Protein AF-A0A2M4AF44-F1 (afdb_monomer_lite)

Sequence (181 aa):
KIGLKGHKRYCKYRHCNCEKCCLTAERQRVMALQTALRRAQTQDEQRALNEGEVPPEPPRSFDCDSSTGSMASTPGTSSMALPVHRRSPGLPHHPTEPQHLGATHSCLSPEPVNLLPDDELVKRAQWLLEKLSYPWEMMPLMYVILKSADGDVQKAHQRIDEGQAVVNEYSRLHNLNVFRV

Radius of gyration: 35.28 Å; chains: 1; bounding box: 70×81×63 Å

InterPro domains:
  IPR001275 DM DNA-binding domain [PF00751] (3-34)
  IPR001275 DM DNA-binding domain [PS50809] (1-39)
  IPR001275 DM DNA-binding domain [SM00301] (1-41)
  IPR014932 Doublesex dimerisation [PF08828] (118-164)
  IPR014932 Doublesex dimerisation [SM01143] (116-177)
  IPR026607 DMRT family [PTHR12322] (4-108)
  IPR036407 DM DNA-binding domain superfamily [G3DSA:4.10.1040.10] (1-34)
  IPR036407 DM DNA-binding domain superfamily [SSF82927] (4-34)

Structure (mmCIF, N/CA/C/O backbone):
data_AF-A0A2M4AF44-F1
#
_entry.id   AF-A0A2M4AF44-F1
#
loop_
_atom_site.group_PDB
_atom_site.id
_atom_site.type_symbol
_atom_site.label_atom_id
_atom_site.label_alt_id
_atom_site.label_comp_id
_atom_site.label_asym_id
_atom_site.label_entity_id
_atom_site.label_seq_id
_atom_site.pdbx_PDB_ins_code
_atom_site.Cartn_x
_atom_site.Cartn_y
_atom_site.Cartn_z
_atom_site.occupancy
_atom_site.B_iso_or_equiv
_atom_site.auth_seq_id
_atom_site.auth_comp_id
_atom_site.auth_asym_id
_atom_site.auth_atom_id
_atom_site.pdbx_PDB_model_num
ATOM 1 N N . LYS A 1 1 ? -10.948 -22.746 32.729 1.00 64.00 1 LYS A N 1
ATOM 2 C CA . LYS A 1 1 ? -10.071 -23.198 31.615 1.00 64.00 1 LYS A CA 1
ATOM 3 C C . LYS A 1 1 ? -10.903 -24.137 30.741 1.00 64.00 1 LYS A C 1
ATOM 5 O O . LYS A 1 1 ? -11.349 -25.148 31.259 1.00 64.00 1 LYS A O 1
ATOM 10 N N . ILE A 1 2 ? -11.229 -23.769 29.499 1.00 71.12 2 ILE A N 1
ATOM 11 C CA . ILE A 1 2 ? -12.092 -24.592 28.628 1.00 71.12 2 ILE A CA 1
ATOM 12 C C . ILE A 1 2 ? -11.221 -25.665 27.961 1.00 71.12 2 ILE A C 1
ATOM 14 O O . ILE A 1 2 ? -10.168 -25.340 27.414 1.00 71.12 2 ILE A O 1
ATOM 18 N N . GLY A 1 3 ? -11.626 -26.935 28.028 1.00 76.81 3 GLY A N 1
ATOM 19 C CA . GLY A 1 3 ? -10.938 -28.022 27.328 1.00 76.81 3 GLY A CA 1
ATOM 20 C C . GLY A 1 3 ? -11.087 -27.878 25.810 1.00 76.81 3 GLY A C 1
ATOM 21 O O . GLY A 1 3 ? -12.186 -27.655 25.317 1.00 76.81 3 GLY A O 1
ATOM 22 N N . LEU A 1 4 ? -9.988 -27.993 25.057 1.00 81.75 4 LEU A N 1
ATOM 23 C CA . LEU A 1 4 ? -9.978 -27.749 23.604 1.00 81.75 4 LEU A CA 1
ATOM 24 C C . LEU A 1 4 ? -10.565 -28.905 22.773 1.00 81.75 4 LEU A C 1
ATOM 26 O O . LEU A 1 4 ? -10.980 -28.698 21.629 1.00 81.75 4 LEU A O 1
ATOM 30 N N . LYS A 1 5 ? -10.635 -30.122 23.328 1.00 83.25 5 LYS A N 1
ATOM 31 C CA . LYS A 1 5 ? -11.170 -31.301 22.631 1.00 83.25 5 LYS A CA 1
ATOM 32 C C . LYS A 1 5 ? -12.674 -31.122 22.387 1.00 83.25 5 LYS A C 1
ATOM 34 O O . LYS A 1 5 ? -13.451 -31.040 23.328 1.00 83.25 5 LYS A O 1
ATOM 39 N N . GLY A 1 6 ? -13.082 -31.028 21.119 1.00 85.75 6 GLY A N 1
ATOM 40 C CA . GLY A 1 6 ? -14.487 -30.841 20.720 1.00 85.75 6 GLY A CA 1
ATOM 41 C C . GLY A 1 6 ? -15.020 -29.403 20.826 1.00 85.75 6 GLY A C 1
ATOM 42 O O . GLY A 1 6 ? -16.121 -29.129 20.350 1.00 85.75 6 GLY A O 1
ATOM 43 N N . HIS A 1 7 ? -14.231 -28.462 21.355 1.00 90.19 7 HIS A N 1
ATOM 44 C CA . HIS A 1 7 ? -14.661 -27.078 21.580 1.00 90.19 7 HIS A CA 1
ATOM 45 C C . HIS A 1 7 ? -15.008 -26.325 20.288 1.00 90.19 7 HIS A C 1
ATOM 47 O O . HIS A 1 7 ? -15.883 -25.466 20.296 1.00 90.19 7 HIS A O 1
ATOM 53 N N . LYS A 1 8 ? -14.383 -26.675 19.154 1.00 88.12 8 LYS A N 1
ATOM 54 C CA . LYS A 1 8 ? -14.569 -25.972 17.870 1.00 88.12 8 LYS A CA 1
ATOM 55 C C . LYS A 1 8 ? -16.040 -25.838 17.455 1.00 88.12 8 LYS A C 1
ATOM 57 O O . LYS A 1 8 ? -16.406 -24.812 16.893 1.00 88.12 8 LYS A O 1
ATOM 62 N N . ARG A 1 9 ? -16.876 -26.855 17.709 1.00 89.50 9 ARG A N 1
ATOM 63 C CA . ARG A 1 9 ? -18.298 -26.843 17.314 1.00 89.50 9 ARG A CA 1
ATOM 64 C C . ARG A 1 9 ? -19.177 -26.016 18.250 1.00 89.50 9 ARG A C 1
ATOM 66 O O . ARG A 1 9 ? -20.081 -25.355 17.763 1.00 89.50 9 ARG A O 1
ATOM 73 N N . TYR A 1 10 ? -18.872 -26.014 19.545 1.00 89.94 10 TYR A N 1
ATOM 74 C CA . TYR A 1 10 ? -19.664 -25.351 20.590 1.00 89.94 10 TYR A CA 1
ATOM 75 C C . TYR A 1 10 ? -19.053 -24.018 21.049 1.00 89.94 10 TYR A C 1
ATOM 77 O O . TYR A 1 10 ? -19.412 -23.476 22.092 1.00 89.94 10 TYR A O 1
ATOM 85 N N . CYS A 1 11 ? -18.080 -23.493 20.301 1.00 91.69 11 CYS A N 1
ATOM 86 C CA . CYS A 1 11 ? -17.435 -22.231 20.621 1.00 91.69 11 CYS A CA 1
ATOM 87 C C . CYS A 1 11 ? -18.376 -21.065 20.303 1.00 91.69 11 CYS A C 1
ATOM 89 O O . CYS A 1 11 ? -18.671 -20.802 19.138 1.00 91.69 11 CYS A O 1
ATOM 91 N N . LYS A 1 12 ? -18.766 -20.314 21.341 1.00 93.06 12 LYS A N 1
ATOM 92 C CA . LYS A 1 12 ? -19.551 -19.072 21.227 1.00 93.06 12 LYS A CA 1
ATOM 93 C C . LYS A 1 12 ? -18.938 -18.062 20.244 1.00 93.06 12 LYS A C 1
ATOM 95 O O . LYS A 1 12 ? -19.661 -17.304 19.615 1.00 93.06 12 LYS A O 1
ATOM 100 N N . TYR A 1 13 ? -17.612 -18.067 20.101 1.00 93.31 13 TYR A N 1
ATOM 101 C CA . TYR A 1 13 ? -16.851 -17.114 19.288 1.00 93.31 13 TYR A CA 1
ATOM 102 C C . TYR A 1 13 ? -16.323 -17.715 17.978 1.00 93.31 13 TYR A C 1
ATOM 104 O O . TYR A 1 13 ? -15.406 -17.159 17.381 1.00 93.31 13 TYR A O 1
ATOM 112 N N . ARG A 1 14 ? -16.875 -18.847 17.512 1.00 92.62 14 ARG A N 1
ATOM 113 C CA . ARG A 1 14 ? -16.424 -19.532 16.284 1.00 92.62 14 ARG A CA 1
ATOM 114 C C . ARG A 1 14 ? -16.382 -18.615 15.053 1.00 92.62 14 ARG A C 1
ATOM 116 O O . ARG A 1 14 ? -15.541 -18.826 14.186 1.00 92.62 14 ARG A O 1
ATOM 123 N N . HIS A 1 15 ? -17.284 -17.637 14.999 1.00 94.25 15 HIS A N 1
ATOM 124 C CA . HIS A 1 15 ? -17.441 -16.676 13.904 1.00 94.25 15 HIS A CA 1
ATOM 125 C C . HIS A 1 15 ? -17.165 -15.227 14.354 1.00 94.25 15 HIS A C 1
ATOM 127 O O . HIS A 1 15 ? -17.736 -14.288 13.814 1.00 94.25 15 HIS A O 1
ATOM 1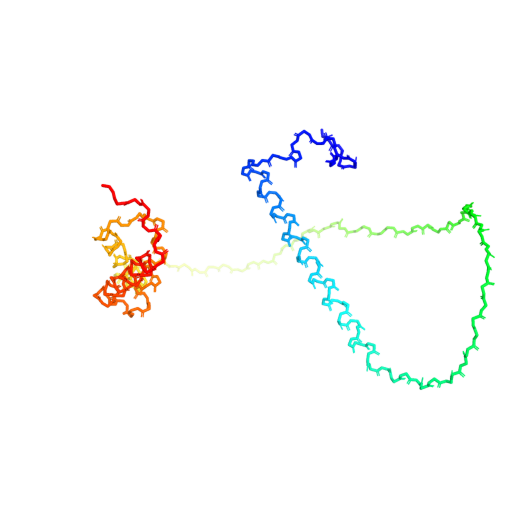33 N N . CYS A 1 16 ? -16.356 -15.037 15.400 1.00 96.31 16 CYS A N 1
ATOM 134 C CA . CYS A 1 16 ? -15.996 -13.707 15.886 1.00 96.31 16 CYS A CA 1
ATOM 135 C C . CYS A 1 16 ? -14.951 -13.052 14.970 1.00 96.31 16 CYS A C 1
ATOM 137 O O . CYS A 1 16 ? -13.917 -13.660 14.700 1.00 96.31 16 CYS A O 1
ATOM 139 N N . ASN A 1 17 ? -15.185 -11.794 14.589 1.00 96.69 17 ASN A N 1
ATOM 140 C CA . ASN A 1 17 ? -14.311 -11.016 13.701 1.00 96.69 17 ASN A CA 1
ATOM 141 C C . ASN A 1 17 ? -13.572 -9.878 14.430 1.00 96.69 17 ASN A C 1
ATOM 143 O O . ASN A 1 17 ? -13.138 -8.917 13.802 1.00 96.69 17 ASN A O 1
ATOM 147 N N . CYS A 1 18 ? -13.455 -9.935 15.761 1.00 97.62 18 CYS A N 1
ATOM 148 C CA . CYS A 1 18 ? -12.656 -8.947 16.485 1.00 97.62 18 CYS A CA 1
ATOM 149 C C . CYS A 1 18 ? -11.162 -9.124 16.183 1.00 97.62 18 CYS A C 1
ATOM 151 O O . CYS A 1 18 ? -10.708 -10.231 15.885 1.00 97.62 18 CYS A O 1
ATOM 153 N N . GLU A 1 19 ? -10.385 -8.054 16.340 1.00 97.31 19 GLU A N 1
ATOM 154 C CA . GLU A 1 19 ? -8.945 -8.027 16.056 1.00 97.31 19 GLU A CA 1
ATOM 155 C C . GLU A 1 19 ? -8.191 -9.212 16.684 1.00 97.31 19 GLU A C 1
ATOM 157 O O . GLU A 1 19 ? -7.467 -9.939 16.007 1.00 97.31 19 GLU A O 1
ATOM 162 N N . LYS A 1 20 ? -8.453 -9.508 17.963 1.00 97.06 20 LYS A N 1
ATOM 163 C CA . LYS A 1 20 ? -7.823 -10.628 18.680 1.00 97.06 20 LYS A CA 1
ATOM 164 C C . LYS A 1 20 ? -8.118 -11.996 18.047 1.00 97.06 20 LYS A C 1
ATOM 166 O O . LYS A 1 20 ? -7.241 -12.866 18.006 1.00 97.06 20 LYS A O 1
ATOM 171 N N . CYS A 1 21 ? -9.347 -12.208 17.577 1.00 96.19 21 CYS A N 1
ATOM 172 C CA . CYS A 1 21 ? -9.748 -13.442 16.901 1.00 96.19 21 CYS A CA 1
ATOM 173 C C . CYS A 1 21 ? -9.116 -13.538 15.508 1.00 96.19 21 CYS A C 1
ATOM 175 O O . CYS A 1 21 ? -8.584 -14.598 15.173 1.00 96.19 21 CYS A O 1
ATOM 177 N N . CYS A 1 22 ? -9.088 -12.436 14.755 1.00 97.19 22 CYS A N 1
ATOM 178 C CA . CYS A 1 22 ? -8.440 -12.356 13.446 1.00 97.19 22 CYS A CA 1
ATOM 179 C C . CYS A 1 22 ? -6.938 -12.664 13.536 1.00 97.19 22 CYS A C 1
ATOM 181 O O . CYS A 1 22 ? -6.452 -13.554 12.841 1.00 97.19 22 CYS A O 1
ATOM 183 N N . LEU A 1 23 ? -6.221 -12.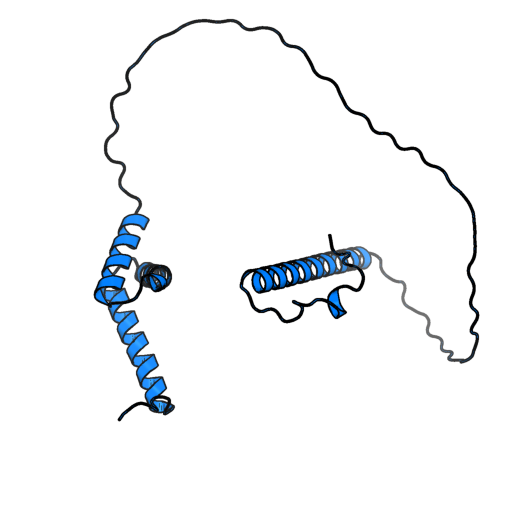028 14.469 1.00 97.50 23 LEU A N 1
ATOM 184 C CA . LEU A 1 23 ? -4.793 -12.276 14.705 1.00 97.50 23 LEU A CA 1
ATOM 185 C C . LEU A 1 23 ? -4.508 -13.740 15.073 1.00 97.50 23 LEU A C 1
ATOM 187 O O . LEU A 1 23 ? -3.532 -14.334 14.616 1.00 97.50 23 LEU A O 1
ATOM 191 N N . THR A 1 24 ? -5.372 -14.356 15.885 1.00 95.81 24 THR A N 1
ATOM 192 C CA . THR A 1 24 ? -5.217 -15.767 16.269 1.00 95.81 24 THR A CA 1
ATOM 193 C C . THR A 1 24 ? -5.434 -16.705 15.081 1.00 95.81 24 THR A C 1
ATOM 195 O O . THR A 1 24 ? -4.682 -17.670 14.922 1.00 95.81 24 THR A O 1
ATOM 198 N N . ALA A 1 25 ? -6.447 -16.436 14.253 1.00 95.50 25 ALA A N 1
ATOM 199 C CA . ALA A 1 25 ? -6.724 -17.209 13.046 1.00 95.50 25 ALA A CA 1
ATOM 200 C C . ALA A 1 25 ? -5.563 -17.109 12.048 1.00 95.50 25 ALA A C 1
ATOM 202 O O . ALA A 1 25 ? -5.093 -18.130 11.544 1.00 95.50 25 ALA A O 1
ATOM 203 N N . GLU A 1 26 ? -5.040 -15.901 11.844 1.00 97.88 26 GLU A N 1
ATOM 204 C CA . GLU A 1 26 ? -3.913 -15.660 10.950 1.00 97.88 26 GLU A CA 1
ATOM 205 C C . GLU A 1 26 ? -2.641 -16.363 11.437 1.00 97.88 26 GLU A C 1
ATOM 207 O O . GLU A 1 26 ? -1.994 -17.089 10.681 1.00 97.88 26 GLU A O 1
ATOM 212 N N . ARG A 1 27 ? -2.337 -16.282 12.739 1.00 98.06 27 ARG A N 1
ATOM 213 C CA . ARG A 1 27 ? -1.222 -17.029 13.341 1.00 98.06 27 ARG A CA 1
ATOM 214 C C . ARG A 1 27 ? -1.343 -18.535 13.100 1.00 98.06 27 ARG A C 1
ATOM 216 O O . ARG A 1 27 ? -0.352 -19.188 12.777 1.00 98.06 27 ARG A O 1
ATOM 223 N N . GLN A 1 28 ? -2.536 -19.106 13.272 1.00 97.00 28 GLN A N 1
ATOM 224 C CA . GLN A 1 28 ? -2.770 -20.531 13.012 1.00 97.00 28 GLN A CA 1
ATOM 225 C C . GLN A 1 28 ? -2.581 -20.877 11.532 1.00 97.00 28 GLN A C 1
ATOM 227 O O . GLN A 1 28 ? -1.982 -21.908 11.229 1.00 97.00 28 GLN A O 1
ATOM 232 N N . ARG A 1 29 ? -3.041 -20.009 10.623 1.00 98.06 29 ARG A N 1
ATOM 233 C CA . ARG A 1 29 ? -2.868 -20.164 9.174 1.00 98.06 29 ARG A CA 1
ATOM 234 C C . ARG A 1 29 ? -1.388 -20.190 8.788 1.00 98.06 29 ARG A C 1
ATOM 236 O O . ARG A 1 29 ? -0.961 -21.113 8.097 1.00 98.06 29 ARG A O 1
ATOM 243 N N . VAL A 1 30 ? -0.598 -19.236 9.283 1.00 98.38 30 VAL A N 1
ATOM 244 C CA . VAL A 1 30 ? 0.853 -19.164 9.037 1.00 98.38 30 VAL A CA 1
ATOM 245 C C . VAL A 1 30 ? 1.568 -20.400 9.583 1.00 98.38 30 VAL A C 1
ATOM 247 O O . VAL A 1 30 ? 2.350 -21.023 8.870 1.00 98.38 30 VAL A O 1
ATOM 250 N N . MET A 1 31 ? 1.261 -20.815 10.817 1.00 98.19 31 MET A N 1
ATOM 251 C CA . MET A 1 31 ? 1.844 -22.030 11.396 1.00 98.19 31 MET A CA 1
ATOM 252 C C . MET A 1 31 ? 1.506 -23.284 10.581 1.00 98.19 31 MET A C 1
ATOM 254 O O . MET A 1 31 ? 2.369 -24.144 10.395 1.00 98.19 31 MET A O 1
ATOM 258 N N . ALA A 1 32 ? 0.267 -23.401 10.091 1.00 97.94 32 ALA A N 1
ATOM 259 C CA . ALA A 1 32 ? -0.148 -24.514 9.245 1.00 97.94 32 ALA A CA 1
ATOM 260 C C . ALA A 1 32 ? 0.633 -24.533 7.924 1.00 97.94 32 ALA A C 1
ATOM 262 O O . ALA A 1 32 ? 1.150 -25.584 7.548 1.00 97.94 32 ALA A O 1
ATOM 263 N N . LEU A 1 33 ? 0.791 -23.373 7.276 1.00 98.44 33 LEU A N 1
ATOM 264 C CA . LEU A 1 33 ? 1.568 -23.238 6.043 1.00 98.44 33 LEU A CA 1
ATOM 265 C C . LEU A 1 33 ? 3.042 -23.605 6.257 1.00 98.44 33 LEU A C 1
ATOM 267 O O . LEU A 1 33 ? 3.589 -24.410 5.510 1.00 98.44 33 LEU A O 1
ATOM 271 N N . GLN A 1 34 ? 3.672 -23.082 7.310 1.00 98.56 34 GLN A N 1
ATOM 272 C CA . GLN A 1 34 ? 5.066 -23.392 7.632 1.00 98.56 34 GLN A CA 1
ATOM 273 C C . GLN A 1 34 ? 5.263 -24.883 7.946 1.00 98.56 34 GLN A C 1
ATOM 275 O O . GLN A 1 34 ? 6.264 -25.483 7.555 1.00 98.56 34 GLN A O 1
ATOM 280 N N . THR A 1 35 ? 4.298 -25.499 8.633 1.00 98.44 35 THR A N 1
ATOM 281 C CA . THR A 1 35 ? 4.323 -26.939 8.923 1.00 98.44 35 THR A CA 1
ATOM 282 C C . THR A 1 35 ? 4.189 -27.761 7.644 1.00 98.44 35 THR A C 1
ATOM 284 O O . THR A 1 35 ? 4.902 -28.748 7.486 1.00 98.44 35 THR A O 1
ATOM 287 N N . ALA A 1 36 ? 3.299 -27.363 6.730 1.00 98.19 36 ALA A N 1
ATOM 288 C CA . ALA A 1 36 ? 3.140 -28.018 5.437 1.00 98.19 36 ALA A CA 1
ATOM 289 C C . ALA A 1 36 ? 4.420 -27.917 4.599 1.00 98.19 36 ALA A C 1
ATOM 291 O O . ALA A 1 36 ? 4.889 -28.935 4.103 1.00 98.19 36 ALA A O 1
ATOM 292 N N . LEU A 1 37 ? 5.029 -26.728 4.531 1.00 98.50 37 LEU A N 1
ATOM 293 C CA . LEU A 1 37 ? 6.281 -26.509 3.808 1.00 98.50 37 LEU A CA 1
ATOM 294 C C . LEU A 1 37 ? 7.405 -27.401 4.343 1.00 98.50 37 LEU A C 1
ATOM 296 O O . LEU A 1 37 ? 8.050 -28.102 3.573 1.00 98.50 37 LEU A O 1
ATOM 300 N N . ARG A 1 38 ? 7.603 -27.431 5.666 1.00 98.25 38 ARG A N 1
ATOM 301 C CA . ARG A 1 38 ? 8.628 -28.283 6.284 1.00 98.25 38 ARG A CA 1
ATOM 302 C C . ARG A 1 38 ? 8.385 -29.764 5.990 1.00 98.25 38 ARG A C 1
ATOM 304 O O . ARG A 1 38 ? 9.329 -30.484 5.700 1.00 98.25 38 ARG A O 1
ATOM 311 N N . ARG A 1 39 ? 7.130 -30.224 6.068 1.00 97.88 39 ARG A N 1
ATOM 312 C CA . ARG A 1 39 ? 6.775 -31.617 5.750 1.00 97.88 39 ARG A CA 1
ATOM 313 C C . ARG A 1 39 ? 7.048 -31.957 4.286 1.00 97.88 39 ARG A C 1
ATOM 315 O O . ARG A 1 39 ? 7.536 -33.049 4.034 1.00 97.88 39 ARG A O 1
ATOM 322 N N . ALA A 1 40 ? 6.759 -31.038 3.363 1.00 96.94 40 ALA A N 1
ATOM 323 C CA . ALA A 1 40 ? 7.065 -31.210 1.946 1.00 96.94 40 ALA A CA 1
ATOM 324 C C . ALA A 1 40 ? 8.580 -31.326 1.719 1.00 96.94 40 ALA A C 1
ATOM 326 O O . ALA A 1 40 ? 9.027 -32.304 1.138 1.00 96.94 40 ALA A O 1
ATOM 327 N N . GLN A 1 41 ? 9.373 -30.417 2.298 1.00 97.12 41 GLN A N 1
ATOM 328 C CA . GLN A 1 41 ? 10.839 -30.461 2.212 1.00 97.12 41 GLN A CA 1
ATOM 329 C C . GLN A 1 41 ? 11.415 -31.779 2.745 1.00 97.12 41 GLN A C 1
ATOM 331 O O . GLN A 1 41 ? 12.213 -32.413 2.067 1.00 97.12 41 GLN A O 1
ATOM 336 N N . THR A 1 42 ? 10.967 -32.243 3.917 1.00 93.81 42 THR A N 1
ATOM 337 C CA . THR A 1 42 ? 11.411 -33.536 4.463 1.00 93.81 42 THR A CA 1
ATOM 338 C C . THR A 1 42 ? 11.005 -34.715 3.572 1.00 93.81 42 THR A C 1
ATOM 340 O O . THR A 1 42 ? 11.764 -35.672 3.454 1.00 93.81 42 THR A O 1
ATOM 343 N N . GLN A 1 43 ? 9.831 -34.668 2.934 1.00 94.25 43 GLN A N 1
ATOM 344 C CA . GLN A 1 43 ? 9.396 -35.713 2.003 1.00 94.25 43 GLN A CA 1
ATOM 345 C C . GLN A 1 43 ? 10.252 -35.732 0.727 1.00 94.25 43 GLN A C 1
ATOM 347 O O . GLN A 1 43 ? 10.615 -36.812 0.258 1.00 94.25 43 GLN A O 1
ATOM 352 N N . ASP A 1 44 ? 10.594 -34.561 0.191 1.00 92.62 44 ASP A N 1
ATOM 353 C CA . ASP A 1 44 ? 11.447 -34.424 -0.992 1.00 92.62 44 ASP A CA 1
ATOM 354 C C . ASP A 1 44 ? 12.890 -34.861 -0.695 1.00 92.62 44 ASP A C 1
ATOM 356 O O . ASP A 1 44 ? 13.479 -35.599 -1.481 1.00 92.62 44 ASP A O 1
ATOM 360 N N . GLU A 1 45 ? 13.436 -34.508 0.474 1.00 91.12 45 GLU A N 1
ATOM 361 C CA . GLU A 1 45 ? 14.743 -34.988 0.950 1.00 91.12 45 GLU A CA 1
ATOM 362 C C . GLU A 1 45 ? 14.765 -36.518 1.094 1.00 91.12 45 GLU A C 1
ATOM 364 O O . GLU A 1 45 ? 15.696 -37.176 0.633 1.00 91.12 45 GLU A O 1
ATOM 369 N N . GLN A 1 46 ? 13.722 -37.112 1.684 1.00 88.69 46 GLN A N 1
ATOM 370 C CA . GLN A 1 46 ? 13.601 -38.570 1.792 1.00 88.69 46 GLN A CA 1
ATOM 371 C C . GLN A 1 46 ? 13.489 -39.255 0.424 1.00 88.69 46 GLN A C 1
ATOM 373 O O . GLN A 1 46 ? 14.012 -40.355 0.252 1.00 88.69 46 GLN A O 1
ATOM 378 N N . ARG A 1 47 ? 12.824 -38.628 -0.554 1.00 84.00 47 ARG A N 1
ATOM 379 C CA . ARG A 1 47 ? 12.766 -39.130 -1.934 1.00 84.00 47 ARG A CA 1
ATOM 380 C C . ARG A 1 47 ? 14.140 -39.058 -2.603 1.00 84.00 47 ARG A C 1
ATOM 382 O O . ARG A 1 47 ? 14.575 -40.067 -3.143 1.00 84.00 47 ARG A O 1
ATOM 389 N N . ALA A 1 48 ? 14.835 -37.927 -2.493 1.00 77.94 48 ALA A N 1
ATOM 390 C CA . ALA A 1 48 ? 16.157 -37.729 -3.085 1.00 77.94 48 ALA A CA 1
ATOM 391 C C . ALA A 1 48 ? 17.212 -38.698 -2.521 1.00 77.94 48 ALA A C 1
ATOM 393 O O . ALA A 1 48 ? 18.079 -39.161 -3.255 1.00 77.94 48 ALA A O 1
ATOM 394 N N . LEU A 1 49 ? 17.122 -39.050 -1.232 1.00 71.69 49 LEU A N 1
ATOM 395 C CA . LEU A 1 49 ? 17.989 -40.065 -0.623 1.00 71.69 49 LEU A CA 1
ATOM 396 C C . LEU A 1 49 ? 17.653 -41.496 -1.080 1.00 71.69 49 LEU A C 1
ATOM 398 O O . LEU A 1 49 ? 18.548 -42.335 -1.131 1.00 71.69 49 LEU A O 1
ATOM 402 N N . ASN A 1 50 ? 16.396 -41.775 -1.438 1.00 61.16 50 ASN A N 1
ATOM 403 C CA . ASN A 1 50 ? 15.970 -43.080 -1.957 1.00 61.16 50 ASN A CA 1
ATOM 404 C C . ASN A 1 50 ? 16.179 -43.233 -3.480 1.00 61.16 50 ASN A C 1
ATOM 406 O O . ASN A 1 50 ? 16.192 -44.357 -3.968 1.00 61.16 50 ASN A O 1
ATOM 410 N N . GLU A 1 51 ? 16.388 -42.146 -4.234 1.00 54.81 51 GLU A N 1
ATOM 411 C CA . GLU A 1 51 ? 16.738 -42.174 -5.671 1.00 54.81 51 GLU A CA 1
ATOM 412 C C . GLU A 1 51 ? 18.222 -42.523 -5.943 1.00 54.81 51 GLU A C 1
ATOM 414 O O . GLU A 1 51 ? 18.655 -42.544 -7.094 1.00 54.81 51 GLU A O 1
ATOM 419 N N . GLY A 1 52 ? 18.997 -42.847 -4.899 1.00 50.44 52 GLY A N 1
ATOM 420 C CA . GLY A 1 52 ? 20.362 -43.382 -5.001 1.00 50.44 52 GLY A CA 1
ATOM 421 C C . GLY A 1 52 ? 20.476 -44.914 -5.038 1.00 50.44 52 GLY A C 1
ATOM 422 O O . GLY A 1 52 ? 21.567 -45.417 -5.291 1.00 50.44 52 GLY A O 1
ATOM 423 N N . GLU A 1 53 ? 19.391 -45.663 -4.818 1.00 46.69 53 GLU A N 1
ATOM 424 C CA . GLU A 1 53 ? 19.383 -47.129 -4.927 1.00 46.69 53 GLU A CA 1
ATOM 425 C C . GLU A 1 53 ? 18.645 -47.520 -6.214 1.00 46.69 53 GLU A C 1
ATOM 427 O O . GLU A 1 53 ? 17.432 -47.347 -6.320 1.00 46.69 53 GLU A O 1
ATOM 432 N N . VAL A 1 54 ? 19.383 -48.027 -7.206 1.00 45.75 54 VAL A N 1
ATOM 433 C CA . VAL A 1 54 ? 18.834 -48.584 -8.453 1.00 45.75 54 VAL A CA 1
ATOM 434 C C . VAL A 1 54 ? 17.806 -49.674 -8.113 1.00 45.75 54 VAL A C 1
ATOM 436 O O . VAL A 1 54 ? 18.196 -50.721 -7.592 1.00 45.75 54 VAL A O 1
ATOM 439 N N . PRO A 1 55 ? 16.510 -49.501 -8.430 1.00 50.25 55 PRO A N 1
ATOM 440 C CA . PRO A 1 55 ? 15.551 -50.593 -8.336 1.00 50.25 55 PRO A CA 1
ATOM 441 C C . PRO A 1 55 ? 15.846 -51.611 -9.451 1.00 50.25 55 PRO A C 1
ATOM 443 O O . PRO A 1 55 ? 15.978 -51.203 -10.609 1.00 50.25 55 PRO A O 1
ATOM 446 N N . PRO A 1 56 ? 15.941 -52.924 -9.173 1.00 45.00 56 PRO A N 1
ATOM 447 C CA . PRO A 1 56 ? 15.948 -53.912 -10.243 1.00 45.00 56 PRO A CA 1
ATOM 448 C C . PRO A 1 56 ? 14.587 -53.892 -10.958 1.00 45.00 56 PRO A C 1
ATOM 450 O O . PRO A 1 56 ? 13.534 -53.871 -10.317 1.00 45.00 56 PRO A O 1
ATOM 453 N N . GLU A 1 57 ? 14.621 -53.865 -12.293 1.00 43.00 57 GLU A N 1
ATOM 454 C CA . GLU A 1 57 ? 13.438 -53.859 -13.162 1.00 43.00 57 GLU A CA 1
ATOM 455 C C . GLU A 1 57 ? 12.490 -55.061 -12.928 1.00 43.00 57 GLU A C 1
ATOM 457 O O . GLU A 1 57 ? 12.916 -56.122 -12.461 1.00 43.00 57 GLU A O 1
ATOM 462 N N . PRO A 1 58 ? 11.192 -54.921 -13.271 1.00 49.28 58 PRO A N 1
ATOM 463 C CA . PRO A 1 58 ? 10.133 -55.817 -12.819 1.00 49.28 58 PRO A CA 1
ATOM 464 C C . PRO A 1 58 ? 9.900 -57.007 -13.768 1.00 49.28 58 PRO A C 1
ATOM 466 O O . PRO A 1 58 ? 9.882 -56.825 -14.989 1.00 49.28 58 PRO A O 1
ATOM 469 N N . PRO A 1 59 ? 9.531 -58.201 -13.266 1.00 45.31 59 PRO A N 1
ATOM 470 C CA . PRO A 1 59 ? 8.720 -59.128 -14.030 1.00 45.31 59 PRO A CA 1
ATOM 471 C C . PRO A 1 59 ? 7.233 -58.853 -13.782 1.00 45.31 59 PRO A C 1
ATOM 473 O O . PRO A 1 59 ? 6.739 -58.765 -12.660 1.00 45.31 59 PRO A O 1
ATOM 476 N N . ARG A 1 60 ? 6.522 -58.729 -14.896 1.00 50.81 60 ARG A N 1
ATOM 477 C CA . ARG A 1 60 ? 5.074 -58.584 -15.009 1.00 50.81 60 ARG A CA 1
ATOM 478 C C . ARG A 1 60 ? 4.409 -59.897 -14.586 1.00 50.81 60 ARG A C 1
ATOM 480 O O . ARG A 1 60 ? 4.779 -60.939 -15.115 1.00 50.81 60 ARG A O 1
ATOM 487 N N . SER A 1 61 ? 3.386 -59.853 -13.739 1.00 40.00 61 SER A N 1
ATOM 488 C CA . SER A 1 61 ? 2.247 -60.778 -13.839 1.00 40.00 61 SER A CA 1
ATOM 489 C C . SER A 1 61 ? 1.038 -60.237 -13.074 1.00 40.00 61 SER A C 1
ATOM 491 O O . SER A 1 61 ? 1.146 -59.754 -11.950 1.00 40.00 61 SER A O 1
ATOM 493 N N . PHE A 1 62 ? -0.089 -60.267 -13.781 1.00 49.25 62 PHE A N 1
ATOM 494 C CA . PHE A 1 62 ? -1.460 -60.166 -13.294 1.00 49.25 62 PHE A CA 1
ATOM 495 C C . PHE A 1 62 ? -1.686 -61.293 -12.258 1.00 49.25 62 PHE A C 1
ATOM 497 O O . PHE A 1 62 ? -1.017 -62.314 -12.339 1.00 49.25 62 PHE A O 1
ATOM 504 N N . ASP A 1 63 ? -2.470 -61.112 -11.192 1.00 36.88 63 ASP A N 1
ATOM 505 C CA . ASP A 1 63 ? -3.909 -61.361 -11.259 1.00 36.88 63 ASP A CA 1
ATOM 506 C C . ASP A 1 63 ? -4.727 -60.562 -10.233 1.00 36.88 63 ASP A C 1
ATOM 508 O O . ASP A 1 63 ? -4.387 -60.401 -9.061 1.00 36.88 63 ASP A O 1
ATOM 512 N N . CYS A 1 64 ? -5.865 -60.094 -10.734 1.00 62.00 64 CYS A N 1
ATOM 513 C CA . CYS A 1 64 ? -7.042 -59.717 -9.975 1.00 62.00 64 CYS A CA 1
ATOM 514 C C . CYS A 1 64 ? -7.710 -61.003 -9.464 1.00 62.00 64 CYS A C 1
ATOM 516 O O . CYS A 1 64 ? -8.131 -61.819 -10.281 1.00 62.00 64 CYS A O 1
ATOM 518 N N . ASP A 1 65 ? -7.923 -61.127 -8.154 1.00 36.69 65 ASP A N 1
ATOM 519 C CA . ASP A 1 65 ? -9.162 -61.738 -7.675 1.00 36.69 65 ASP A CA 1
ATOM 520 C C . ASP A 1 65 ? -9.654 -61.053 -6.397 1.00 36.69 65 ASP A C 1
ATOM 522 O O . ASP A 1 65 ? -8.895 -60.686 -5.497 1.00 36.69 65 ASP A O 1
ATOM 526 N N . SER A 1 66 ? -10.958 -60.819 -6.377 1.00 52.25 66 SER A N 1
ATOM 527 C CA . SER A 1 66 ? -11.694 -60.214 -5.283 1.00 52.25 66 SER A CA 1
ATOM 528 C C . SER A 1 66 ? -12.035 -61.287 -4.256 1.00 52.25 66 SER A C 1
ATOM 530 O O . SER A 1 66 ? -12.434 -62.385 -4.626 1.00 52.25 66 SER A O 1
ATOM 532 N N . SER A 1 67 ? -12.038 -60.932 -2.969 1.00 47.16 67 SER A N 1
ATOM 533 C CA . SER A 1 67 ? -13.248 -60.955 -2.123 1.00 47.16 67 SER A CA 1
ATOM 534 C C . SER A 1 67 ? -12.921 -60.997 -0.625 1.00 47.16 67 SER A C 1
ATOM 536 O O . SER A 1 67 ? -12.044 -61.721 -0.173 1.00 47.16 67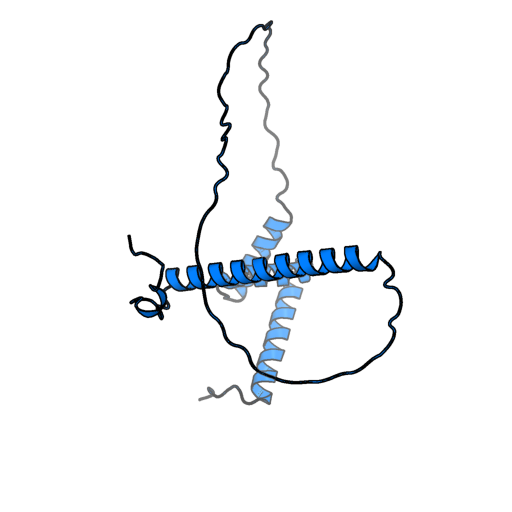 SER A O 1
ATOM 538 N N . THR A 1 68 ? -13.744 -60.251 0.122 1.00 43.56 68 THR A N 1
ATOM 539 C CA . THR A 1 68 ? -14.286 -60.549 1.465 1.00 43.56 68 THR A CA 1
ATOM 540 C C . THR A 1 68 ? -13.354 -60.934 2.615 1.00 43.56 68 THR A C 1
ATOM 542 O O . THR A 1 68 ? -12.757 -62.001 2.635 1.00 43.56 68 THR A O 1
ATOM 545 N N . GLY A 1 69 ? -13.440 -60.158 3.700 1.00 33.53 69 GLY A N 1
ATOM 546 C CA . GLY A 1 69 ? -13.104 -60.671 5.027 1.00 33.53 69 GLY A CA 1
ATOM 547 C C . GLY A 1 69 ? -12.902 -59.598 6.084 1.00 33.53 69 GLY A C 1
ATOM 548 O O . GLY A 1 69 ? -11.776 -59.295 6.456 1.00 33.53 69 GLY A O 1
ATOM 549 N N . SER A 1 70 ? -13.992 -59.023 6.591 1.00 49.31 70 SER A N 1
ATOM 550 C CA . SER A 1 70 ? -13.976 -58.318 7.874 1.00 49.31 70 SER A CA 1
ATOM 551 C C . SER A 1 70 ? -13.469 -59.237 8.989 1.00 49.31 70 SER A C 1
ATOM 553 O O . SER A 1 70 ? -13.950 -60.357 9.103 1.00 49.31 70 SER A O 1
ATOM 555 N N . MET A 1 71 ? -12.621 -58.730 9.886 1.00 42.31 71 MET A N 1
ATOM 556 C CA . MET A 1 71 ? -12.693 -59.087 11.307 1.00 42.31 71 MET A CA 1
ATOM 557 C C . MET A 1 71 ? -11.982 -58.054 12.180 1.00 42.31 71 MET A C 1
ATOM 559 O O . MET A 1 71 ? -10.837 -57.670 11.959 1.00 42.31 71 MET A O 1
ATOM 563 N N . ALA A 1 72 ? -12.735 -57.590 13.170 1.00 41.69 72 ALA A N 1
ATOM 564 C CA . ALA A 1 72 ? -12.274 -56.826 14.310 1.00 41.69 72 ALA A CA 1
ATOM 565 C C . ALA A 1 72 ? -11.355 -57.670 15.209 1.00 41.69 72 ALA A C 1
ATOM 567 O O . ALA A 1 72 ? -11.507 -58.890 15.243 1.00 41.69 72 ALA A O 1
ATOM 568 N N . SER A 1 73 ? -10.510 -57.007 16.011 1.00 36.75 73 SER A N 1
ATOM 569 C CA . SER A 1 73 ? -10.414 -57.152 17.484 1.00 36.75 73 SER A CA 1
ATOM 570 C C . SER A 1 73 ? -9.015 -56.792 18.017 1.00 36.75 73 SER A C 1
ATOM 572 O O . SER A 1 73 ? -8.019 -57.432 17.705 1.00 36.75 73 SER A O 1
ATOM 574 N N . THR A 1 74 ? -8.963 -55.783 18.889 1.00 45.50 74 THR A N 1
ATOM 575 C CA . THR A 1 74 ? -8.074 -55.719 20.075 1.00 45.50 74 THR A CA 1
ATOM 576 C C . THR A 1 74 ? -8.361 -56.921 21.004 1.00 45.50 74 THR A C 1
ATOM 578 O O . THR A 1 74 ? -9.508 -57.368 20.934 1.00 45.50 74 THR A O 1
ATOM 581 N N . PRO A 1 75 ? -7.490 -57.399 21.935 1.00 47.59 75 PRO A N 1
ATOM 582 C CA . PRO A 1 75 ? -6.637 -56.587 22.828 1.00 47.59 75 PRO A CA 1
ATOM 583 C C . PRO A 1 75 ? -5.270 -57.189 23.276 1.00 47.59 75 PRO A C 1
ATOM 585 O O . PRO A 1 75 ? -5.013 -58.376 23.148 1.00 47.59 75 PRO A O 1
ATOM 588 N N . GLY A 1 76 ? -4.453 -56.354 23.939 1.00 33.94 76 GLY A N 1
ATOM 589 C CA . GLY A 1 76 ? -3.810 -56.717 25.217 1.00 33.94 76 GLY A CA 1
ATOM 590 C C . GLY A 1 76 ? -2.377 -57.288 25.256 1.00 33.94 76 GLY A C 1
ATOM 591 O O . GLY A 1 76 ? -2.159 -58.454 24.969 1.00 33.94 76 GLY A O 1
ATOM 592 N N . THR A 1 77 ? -1.480 -56.486 25.855 1.00 39.06 77 THR A N 1
ATOM 593 C CA . THR A 1 77 ? -0.508 -56.878 26.910 1.00 39.06 77 THR A CA 1
ATOM 594 C C . THR A 1 77 ? 0.837 -57.525 26.525 1.00 39.06 77 THR A C 1
ATOM 596 O O . THR A 1 77 ? 0.918 -58.727 26.322 1.00 39.06 77 THR A O 1
ATOM 599 N N . SER A 1 78 ? 1.924 -56.738 26.589 1.00 38.84 78 SER A N 1
ATOM 600 C CA . SER A 1 78 ? 3.132 -56.982 27.424 1.00 38.84 78 SER A CA 1
ATOM 601 C C . SER A 1 78 ? 4.115 -55.809 27.231 1.00 38.84 78 SER A C 1
ATOM 603 O O . SER A 1 78 ? 4.520 -55.518 26.113 1.00 38.84 78 SER A O 1
ATOM 605 N N . SER A 1 79 ? 4.294 -54.933 28.223 1.00 43.88 79 SER A N 1
ATOM 606 C CA . SER A 1 79 ? 5.397 -54.962 29.205 1.00 43.88 79 SER A CA 1
ATOM 607 C C . SER A 1 79 ? 6.783 -54.769 28.586 1.00 43.88 79 SER A C 1
ATOM 609 O O . SER A 1 79 ? 7.360 -55.745 28.140 1.00 43.88 79 SER A O 1
ATOM 611 N N . MET A 1 80 ? 7.338 -53.550 28.654 1.00 46.59 80 MET A N 1
ATOM 612 C CA . MET A 1 80 ? 8.757 -53.313 28.977 1.00 46.59 80 MET A CA 1
ATOM 613 C C . MET A 1 80 ? 8.904 -51.966 29.704 1.00 46.59 80 MET A C 1
ATOM 615 O O . MET A 1 80 ? 8.322 -50.956 29.310 1.00 46.59 80 MET A O 1
ATOM 619 N N . ALA A 1 81 ? 9.635 -52.002 30.818 1.00 38.75 81 ALA A N 1
ATOM 620 C CA . ALA A 1 81 ? 9.839 -50.922 31.777 1.00 38.75 81 ALA A CA 1
ATOM 621 C C . ALA A 1 81 ? 11.032 -50.007 31.416 1.00 38.75 81 ALA A C 1
ATOM 623 O O . ALA A 1 81 ? 11.888 -50.358 30.611 1.00 38.75 81 ALA A O 1
ATOM 624 N N . LEU A 1 82 ? 11.038 -48.824 32.041 1.00 40.94 82 LEU A N 1
ATOM 625 C CA . LEU A 1 82 ? 11.963 -47.683 31.903 1.00 40.94 82 LEU A CA 1
ATOM 626 C C . LEU A 1 82 ? 13.415 -47.999 32.352 1.00 40.94 82 LEU A C 1
ATOM 628 O O . LEU A 1 82 ? 13.632 -48.986 33.053 1.00 40.94 82 LEU A O 1
ATOM 632 N N . PRO A 1 83 ? 14.394 -47.106 32.077 1.00 48.19 83 PRO A N 1
ATOM 633 C CA . PRO A 1 83 ? 14.646 -46.058 33.072 1.00 48.19 83 PRO A CA 1
ATOM 634 C C . PRO A 1 83 ? 14.899 -44.647 32.513 1.00 48.19 83 PRO A C 1
ATOM 636 O O . PRO A 1 83 ? 15.551 -44.416 31.499 1.00 48.19 83 PRO A O 1
ATOM 639 N N . VAL A 1 84 ? 14.390 -43.688 33.285 1.00 41.34 84 VAL A N 1
ATOM 640 C CA . VAL A 1 84 ? 14.662 -42.250 33.252 1.00 41.34 84 VAL A CA 1
ATOM 641 C C . VAL A 1 84 ? 16.020 -41.985 33.905 1.00 41.34 84 VAL A C 1
ATOM 643 O O . VAL A 1 84 ? 16.216 -42.364 35.056 1.00 41.34 84 VAL A O 1
ATOM 646 N N . HIS A 1 85 ? 16.907 -41.235 33.244 1.00 40.97 85 HIS A N 1
ATOM 647 C CA . HIS A 1 85 ? 18.020 -40.566 33.922 1.00 40.97 85 HIS A CA 1
ATOM 648 C C . HIS A 1 85 ? 17.971 -39.054 33.701 1.00 40.97 85 HIS A C 1
ATOM 650 O O . HIS A 1 85 ? 18.209 -38.521 32.623 1.00 40.97 85 HIS A O 1
ATOM 656 N N . ARG A 1 86 ? 17.629 -38.380 34.798 1.00 37.94 86 ARG A N 1
ATOM 657 C CA . ARG A 1 86 ? 17.641 -36.940 35.037 1.00 37.94 86 ARG A CA 1
ATOM 658 C C . ARG A 1 86 ? 18.935 -36.642 35.804 1.00 37.94 86 ARG A C 1
ATOM 660 O O . ARG A 1 86 ? 19.135 -37.258 36.850 1.00 37.94 86 ARG A O 1
ATOM 667 N N . ARG A 1 87 ? 19.799 -35.726 35.348 1.00 35.12 87 ARG A N 1
ATOM 668 C CA . ARG A 1 87 ? 20.901 -35.209 36.188 1.00 35.12 87 ARG A CA 1
ATOM 669 C C . ARG A 1 87 ? 21.328 -33.779 35.836 1.00 35.12 87 ARG A C 1
ATOM 671 O O . ARG A 1 87 ? 21.833 -33.485 34.764 1.00 35.12 87 ARG A O 1
ATOM 678 N N . SER A 1 88 ? 21.126 -32.911 36.812 1.00 35.94 88 SER A N 1
ATOM 679 C CA . SER A 1 88 ? 21.855 -31.684 37.174 1.00 35.94 88 SER A CA 1
ATOM 680 C C . SER A 1 88 ? 21.569 -31.526 38.681 1.00 35.94 88 SER A C 1
ATOM 682 O O . SER A 1 88 ? 20.477 -31.966 39.071 1.00 35.94 88 SER A O 1
ATOM 684 N N . PRO A 1 89 ? 22.460 -30.991 39.552 1.00 44.75 89 PRO A N 1
ATOM 685 C CA . PRO A 1 89 ? 23.193 -29.717 39.384 1.00 44.75 89 PRO A CA 1
ATOM 686 C C . PRO A 1 89 ? 24.622 -29.658 40.010 1.00 44.75 89 PRO A C 1
ATOM 688 O O . PRO A 1 89 ? 25.028 -30.580 40.712 1.00 44.75 89 PRO A O 1
ATOM 691 N N . GLY A 1 90 ? 25.359 -28.546 39.818 1.00 28.48 90 GLY A N 1
ATOM 692 C CA . GLY A 1 90 ? 26.509 -28.176 40.677 1.00 28.48 90 GLY A CA 1
ATOM 693 C C . GLY A 1 90 ? 27.523 -27.156 40.107 1.00 28.48 90 GLY A C 1
ATOM 694 O O . GLY A 1 90 ? 28.323 -27.505 39.250 1.00 28.48 90 GLY A O 1
ATOM 695 N N . LEU A 1 91 ? 27.502 -25.921 40.631 1.00 40.59 91 LEU A N 1
ATOM 696 C CA . LEU A 1 91 ? 28.638 -24.973 40.826 1.00 40.59 91 LEU A CA 1
ATOM 697 C C . LEU A 1 91 ? 29.223 -25.209 42.256 1.00 40.59 91 LEU A C 1
ATOM 699 O O . LEU A 1 91 ? 28.548 -25.961 42.969 1.00 40.59 91 LEU A O 1
ATOM 703 N N . PRO A 1 92 ? 30.320 -24.577 42.785 1.00 44.81 92 PRO A N 1
ATOM 704 C CA . PRO A 1 92 ? 31.162 -23.437 42.319 1.00 44.81 92 PRO A CA 1
ATOM 705 C C . PRO A 1 92 ? 32.711 -23.575 42.556 1.00 44.81 92 PRO A C 1
ATOM 707 O O . PRO A 1 92 ? 33.147 -24.520 43.201 1.00 44.81 92 PRO A O 1
ATOM 710 N N . HIS A 1 93 ? 33.525 -22.601 42.083 1.00 32.81 93 HIS A N 1
ATOM 711 C CA . HIS A 1 93 ? 34.590 -21.827 42.804 1.00 32.81 93 HIS A CA 1
ATOM 712 C C . HIS A 1 93 ? 35.807 -21.345 41.957 1.00 32.81 93 HIS A C 1
ATOM 714 O O . HIS A 1 93 ? 36.384 -22.082 41.168 1.00 32.81 93 HIS A O 1
ATOM 720 N N . HIS A 1 94 ? 36.170 -20.075 42.205 1.00 36.81 94 HIS A N 1
ATOM 721 C CA . HIS A 1 94 ? 37.307 -19.211 41.786 1.00 36.81 94 HIS A CA 1
ATOM 722 C C . HIS A 1 94 ? 38.492 -19.345 42.797 1.00 36.81 94 HIS A C 1
ATOM 724 O O . HIS A 1 94 ? 38.163 -19.716 43.932 1.00 36.81 94 HIS A O 1
ATOM 730 N N . PRO A 1 95 ? 39.810 -19.101 42.502 1.00 45.31 95 PRO A N 1
ATOM 731 C CA . PRO A 1 95 ? 40.456 -17.756 42.374 1.00 45.31 95 PRO A CA 1
ATOM 732 C C . PRO A 1 95 ? 41.675 -17.686 41.389 1.00 45.31 95 PRO A C 1
ATOM 734 O O . PRO A 1 95 ? 41.986 -18.701 40.780 1.00 45.31 95 PRO A O 1
ATOM 737 N N . THR A 1 96 ? 42.386 -16.589 41.050 1.00 32.12 96 THR A N 1
ATOM 738 C CA . THR A 1 96 ? 42.755 -15.315 41.715 1.00 32.12 96 THR A CA 1
ATOM 739 C C . THR A 1 96 ? 43.270 -14.280 40.678 1.00 32.12 96 THR A C 1
ATOM 741 O O . THR A 1 96 ? 43.811 -14.654 39.640 1.00 32.12 96 THR A O 1
ATOM 744 N N . GLU A 1 97 ? 43.145 -12.992 41.014 1.00 36.09 97 GLU A N 1
ATOM 745 C CA . GLU A 1 97 ? 43.688 -11.770 40.378 1.00 36.09 97 GLU A CA 1
ATOM 746 C C . GLU A 1 97 ? 45.237 -11.627 40.426 1.00 36.09 97 GLU A C 1
ATOM 748 O O . GLU A 1 97 ? 45.889 -12.364 41.171 1.00 36.09 97 GLU A O 1
ATOM 753 N N . PRO A 1 98 ? 45.832 -10.639 39.711 1.00 42.78 98 PRO A N 1
ATOM 754 C CA . PRO A 1 98 ? 46.335 -9.437 40.407 1.00 42.78 98 PRO A CA 1
ATOM 755 C C . PRO A 1 98 ? 46.108 -8.073 39.705 1.00 42.78 98 PRO A C 1
ATOM 757 O O . PRO A 1 98 ? 46.009 -7.968 38.484 1.00 42.78 98 PRO A O 1
ATOM 760 N N . GLN A 1 99 ? 46.109 -7.044 40.562 1.00 39.56 99 GLN A N 1
ATOM 761 C CA . GLN A 1 99 ? 45.681 -5.644 40.412 1.00 39.56 99 GLN A CA 1
ATOM 762 C C . GLN A 1 99 ? 46.733 -4.663 39.846 1.00 39.56 99 GLN A C 1
ATOM 764 O O . GLN A 1 99 ? 47.933 -4.906 39.965 1.00 39.56 99 GLN A O 1
ATOM 769 N N . HIS A 1 100 ? 46.222 -3.460 39.486 1.00 39.88 100 HIS A N 1
ATOM 770 C CA . HIS A 1 100 ? 46.812 -2.098 39.662 1.00 39.88 100 HIS A CA 1
ATOM 771 C C . HIS A 1 100 ? 47.617 -1.537 38.453 1.00 39.88 100 HIS A C 1
ATOM 773 O O . HIS A 1 100 ? 48.421 -2.264 37.892 1.00 39.88 100 HIS A O 1
ATOM 779 N N . LEU A 1 101 ? 47.534 -0.294 37.930 1.00 41.78 101 LEU A N 1
ATOM 780 C CA . LEU A 1 101 ? 46.988 1.053 38.243 1.00 41.78 101 LEU A CA 1
ATOM 781 C C . LEU A 1 101 ? 46.433 1.656 36.919 1.00 41.78 101 LEU A C 1
ATOM 783 O O . LEU A 1 101 ? 46.950 1.326 35.861 1.00 41.78 101 LEU A O 1
ATOM 787 N N . GLY A 1 102 ? 45.381 2.480 36.830 1.00 35.41 102 GLY A N 1
ATOM 788 C CA . GLY A 1 102 ? 45.213 3.820 37.405 1.00 35.41 102 GLY A CA 1
ATOM 789 C C . GLY A 1 102 ? 45.674 4.914 36.421 1.00 35.41 102 GLY A C 1
ATOM 790 O O . GLY A 1 102 ? 46.872 5.055 36.232 1.00 35.41 102 GLY A O 1
ATOM 791 N N . ALA A 1 103 ? 44.748 5.678 35.815 1.00 37.34 103 ALA A N 1
ATOM 792 C CA . ALA A 1 103 ? 44.891 7.115 35.502 1.00 37.34 103 ALA A CA 1
ATOM 793 C C . ALA A 1 103 ? 43.701 7.652 34.684 1.00 37.34 103 ALA A C 1
ATOM 795 O O . ALA A 1 103 ? 43.327 7.142 33.632 1.00 37.34 103 ALA A O 1
ATOM 796 N N . THR A 1 104 ? 43.142 8.737 35.199 1.00 44.78 104 THR A N 1
ATOM 797 C CA . THR A 1 104 ? 42.175 9.652 34.600 1.00 44.78 104 THR A CA 1
ATOM 798 C C . THR A 1 104 ? 42.706 10.317 33.329 1.00 44.78 104 THR A C 1
ATOM 800 O O . THR A 1 104 ? 43.756 10.945 33.389 1.00 44.78 104 THR A O 1
ATOM 803 N N . HIS A 1 105 ? 41.932 10.326 32.243 1.00 42.28 105 HIS A N 1
ATOM 804 C CA . HIS A 1 105 ? 41.995 11.387 31.236 1.00 42.28 105 HIS A CA 1
ATOM 805 C C . HIS A 1 105 ? 40.581 11.719 30.755 1.00 42.28 105 HIS A C 1
ATOM 807 O O . HIS A 1 105 ? 39.894 10.887 30.168 1.00 42.28 105 HIS A O 1
ATOM 813 N N . SER A 1 106 ? 40.163 12.954 31.036 1.00 50.44 106 SER A N 1
ATOM 814 C CA . SER A 1 106 ? 39.063 13.644 30.372 1.00 50.44 106 SER A CA 1
ATOM 815 C C . SER A 1 106 ? 39.175 13.482 28.859 1.00 50.44 106 SER A C 1
ATOM 817 O O . SER A 1 106 ? 40.198 13.848 28.280 1.00 50.44 106 SER A O 1
ATOM 819 N N . CYS A 1 107 ? 38.124 12.996 28.208 1.00 34.81 107 CYS A N 1
ATOM 820 C CA . CYS A 1 107 ? 37.992 13.076 26.761 1.00 34.81 107 CYS A CA 1
ATOM 821 C C . CYS A 1 107 ? 36.977 14.162 26.411 1.00 34.81 107 CYS A C 1
ATOM 823 O O . CYS A 1 107 ? 35.785 14.093 26.704 1.00 34.81 107 CYS A O 1
ATOM 825 N N . LEU A 1 108 ? 37.545 15.204 25.818 1.00 45.00 108 LEU A N 1
ATOM 826 C CA . LEU A 1 108 ? 36.885 16.260 25.082 1.00 45.00 108 LEU A CA 1
ATOM 827 C C . LEU A 1 108 ? 35.957 15.667 24.007 1.00 45.00 108 LEU A C 1
ATOM 829 O O . LEU A 1 108 ? 36.216 14.598 23.456 1.00 45.00 108 LEU A O 1
ATOM 833 N N . SER A 1 109 ? 34.890 16.416 23.741 1.00 51.12 109 SER A N 1
ATOM 834 C CA . SER A 1 109 ? 33.931 16.305 22.636 1.00 51.12 109 SER A CA 1
ATOM 835 C C . SER A 1 109 ? 34.500 15.748 21.321 1.00 51.12 109 SER A C 1
ATOM 837 O O . SER A 1 109 ? 35.608 16.129 20.939 1.00 51.12 109 SER A O 1
ATOM 839 N N . PRO A 1 110 ? 33.687 15.024 20.533 1.00 48.91 110 PRO A N 1
ATOM 840 C CA . PRO A 1 110 ? 33.770 15.107 19.082 1.00 48.91 110 PRO A CA 1
ATOM 841 C C . PRO A 1 110 ? 32.502 15.731 18.477 1.00 48.91 110 PRO A C 1
ATOM 843 O O . PRO A 1 110 ? 31.373 15.398 18.826 1.00 48.91 110 PRO A O 1
ATOM 846 N N . GLU A 1 111 ? 32.767 16.667 17.574 1.00 43.94 111 GLU A N 1
ATOM 847 C CA . GLU A 1 111 ? 31.917 17.406 16.635 1.00 43.94 111 GLU A CA 1
ATOM 848 C C . GLU A 1 111 ? 30.814 16.614 15.895 1.00 43.94 111 GLU A C 1
ATOM 850 O O . GLU A 1 111 ? 30.819 15.380 15.904 1.00 43.94 111 GLU A O 1
ATOM 855 N N . PRO A 1 112 ? 29.842 17.308 15.253 1.00 51.47 112 PRO A N 1
ATOM 856 C CA . PRO A 1 112 ? 28.617 16.687 14.766 1.00 51.47 112 PRO A CA 1
ATOM 857 C C . PRO A 1 112 ? 28.925 15.684 13.658 1.00 51.47 112 PRO A C 1
ATOM 859 O O . PRO A 1 112 ? 29.390 16.035 12.573 1.00 51.47 112 PRO A O 1
ATOM 862 N N . VAL A 1 113 ? 28.632 14.415 13.930 1.00 50.28 113 VAL A N 1
ATOM 863 C CA . VAL A 1 113 ? 28.636 13.378 12.905 1.00 50.28 113 VAL A CA 1
ATOM 864 C C . VAL A 1 113 ? 27.587 13.764 11.860 1.00 50.28 113 VAL A C 1
ATOM 866 O O . VAL A 1 113 ? 26.433 14.040 12.194 1.00 50.28 113 VAL A O 1
ATOM 869 N N . ASN A 1 114 ? 28.008 13.846 10.599 1.00 51.62 114 ASN A N 1
ATOM 870 C CA . ASN A 1 114 ? 27.118 14.048 9.463 1.00 51.62 114 ASN A CA 1
ATOM 871 C C . ASN A 1 114 ? 25.948 13.062 9.558 1.00 51.62 114 ASN A C 1
ATOM 873 O O . ASN A 1 114 ? 26.160 11.847 9.571 1.00 51.62 114 ASN A O 1
ATOM 877 N N . LEU A 1 115 ? 24.734 13.608 9.656 1.00 51.09 115 LEU A N 1
ATOM 878 C CA . LEU A 1 115 ? 23.499 12.837 9.665 1.00 51.09 115 LEU A CA 1
ATOM 879 C C . LEU A 1 115 ? 23.440 11.913 8.446 1.00 51.09 115 LEU A C 1
ATOM 881 O O . LEU A 1 115 ? 23.865 12.264 7.343 1.00 51.09 115 LEU A O 1
ATOM 885 N N . LEU A 1 116 ? 22.893 10.726 8.683 1.00 55.94 116 LEU A N 1
ATOM 886 C CA . LEU A 1 116 ? 22.652 9.699 7.687 1.00 55.94 116 LEU A CA 1
ATOM 887 C C . LEU A 1 116 ? 21.957 10.285 6.440 1.00 55.94 116 LEU A C 1
ATOM 889 O O . LEU A 1 116 ? 20.966 11.004 6.578 1.00 55.94 116 LEU A O 1
ATOM 893 N N . PRO A 1 117 ? 22.380 9.911 5.215 1.00 66.75 117 PRO A N 1
ATOM 894 C CA . PRO A 1 117 ? 21.672 10.256 3.975 1.00 66.75 117 PRO A CA 1
ATOM 895 C C . PRO A 1 117 ? 20.180 9.882 3.985 1.00 66.75 117 PRO A C 1
ATOM 897 O O . PRO A 1 117 ? 19.382 10.473 3.257 1.00 66.75 117 PRO A O 1
ATOM 900 N N . ASP A 1 118 ? 19.809 8.910 4.822 1.00 77.94 118 ASP A N 1
ATOM 901 C CA . ASP A 1 118 ? 18.437 8.446 5.008 1.00 77.94 118 ASP A CA 1
ATOM 902 C C . ASP A 1 118 ? 17.561 9.464 5.764 1.00 77.94 118 ASP A C 1
ATOM 904 O O . ASP A 1 118 ? 16.415 9.671 5.373 1.00 77.94 118 ASP A O 1
ATOM 908 N N . ASP A 1 119 ? 18.106 10.191 6.750 1.00 85.31 119 ASP A N 1
ATOM 909 C CA . ASP A 1 119 ? 17.362 11.218 7.500 1.00 85.31 119 ASP A CA 1
ATOM 910 C C . ASP A 1 119 ? 16.962 12.392 6.597 1.00 85.31 119 ASP A C 1
ATOM 912 O O . ASP A 1 119 ? 15.842 12.902 6.658 1.00 85.31 119 ASP A O 1
ATOM 916 N N . GLU A 1 120 ? 17.864 12.806 5.705 1.00 91.06 120 GLU A N 1
ATOM 917 C CA . GLU A 1 120 ? 17.578 13.850 4.719 1.00 91.06 120 GLU A CA 1
ATOM 918 C C . GLU A 1 120 ? 16.554 13.392 3.673 1.00 91.06 120 GLU A C 1
ATOM 920 O O . GLU A 1 120 ? 15.714 14.179 3.233 1.00 91.06 120 GLU A O 1
ATOM 925 N N . LEU A 1 121 ? 16.571 12.114 3.286 1.00 93.75 121 LEU A N 1
ATOM 926 C CA . LEU A 1 121 ? 15.559 11.556 2.390 1.00 93.75 121 LEU A CA 1
ATOM 927 C C . LEU A 1 121 ? 14.181 11.503 3.062 1.00 93.75 121 LEU A C 1
ATOM 929 O O . LEU A 1 121 ? 13.188 11.868 2.434 1.00 93.75 121 LEU A O 1
ATOM 933 N N . VAL A 1 122 ? 14.116 11.113 4.338 1.00 94.88 122 VAL A N 1
ATOM 934 C CA . VAL A 1 122 ? 12.871 11.089 5.121 1.00 94.88 122 VAL A CA 1
ATOM 935 C C . VAL A 1 122 ? 12.291 12.495 5.275 1.00 94.88 122 VAL A C 1
ATOM 937 O O . VAL A 1 122 ? 11.092 12.668 5.066 1.00 94.88 122 VAL A O 1
ATOM 940 N N . LYS A 1 123 ? 13.116 13.518 5.538 1.00 94.88 123 LYS A N 1
ATOM 941 C CA . LYS A 1 123 ? 12.657 14.922 5.575 1.00 94.88 123 LYS A CA 1
ATOM 942 C C . LYS A 1 123 ? 12.077 15.377 4.238 1.00 94.88 123 LYS A C 1
ATOM 944 O O . LYS A 1 123 ? 11.016 15.997 4.203 1.00 94.88 123 LYS A O 1
ATOM 949 N N . ARG A 1 124 ? 12.745 15.054 3.125 1.00 95.31 124 ARG A N 1
ATOM 950 C CA . ARG A 1 124 ? 12.236 15.376 1.781 1.00 95.31 124 ARG A CA 1
ATOM 951 C C . ARG A 1 124 ? 10.941 14.620 1.466 1.00 95.31 124 ARG A C 1
ATOM 953 O O . ARG A 1 124 ? 10.039 15.197 0.864 1.00 95.31 124 ARG A O 1
ATOM 960 N N . ALA A 1 125 ? 10.822 13.365 1.902 1.00 96.12 125 ALA A N 1
ATOM 961 C CA . ALA A 1 125 ? 9.601 12.576 1.760 1.00 96.12 125 ALA A CA 1
ATOM 962 C C . ALA A 1 125 ? 8.451 13.173 2.584 1.00 96.12 125 ALA A C 1
ATOM 964 O O . ALA A 1 125 ? 7.347 13.320 2.066 1.00 96.12 125 ALA A O 1
ATOM 965 N N . GLN A 1 126 ? 8.717 13.589 3.824 1.00 96.69 126 GLN A N 1
ATOM 966 C CA . GLN A 1 126 ? 7.735 14.267 4.667 1.00 96.69 126 GLN A CA 1
ATOM 967 C C . GLN A 1 126 ? 7.247 15.566 4.020 1.00 96.69 126 GLN A C 1
ATOM 969 O O . GLN A 1 126 ? 6.042 15.776 3.901 1.00 96.69 126 GLN A O 1
ATOM 974 N N . TRP A 1 127 ? 8.169 16.403 3.539 1.00 96.38 127 TRP A N 1
ATOM 975 C CA . TRP A 1 127 ? 7.819 17.648 2.858 1.00 96.38 127 TRP A CA 1
ATOM 976 C C . TRP A 1 127 ? 6.934 17.407 1.628 1.00 96.38 127 TRP A C 1
ATOM 978 O O . TRP A 1 127 ? 5.941 18.106 1.432 1.00 96.38 127 TRP A O 1
ATOM 988 N N . LEU A 1 128 ? 7.258 16.403 0.804 1.00 95.94 128 LEU A N 1
ATOM 989 C CA . LEU A 1 128 ? 6.482 16.091 -0.399 1.00 95.94 128 LEU A CA 1
ATOM 990 C C . LEU A 1 128 ? 5.086 15.545 -0.055 1.00 95.94 128 LEU A C 1
ATOM 992 O O . LEU A 1 128 ? 4.113 15.855 -0.740 1.00 95.94 128 LEU A O 1
ATOM 996 N N . LEU A 1 129 ? 4.974 14.780 1.032 1.00 96.62 129 LEU A N 1
ATOM 997 C CA . LEU A 1 129 ? 3.704 14.282 1.553 1.00 96.62 129 LEU A CA 1
ATOM 998 C C . LEU A 1 129 ? 2.794 15.423 2.034 1.00 96.62 129 LEU A C 1
ATOM 1000 O O . LEU A 1 129 ? 1.630 15.480 1.637 1.00 96.62 129 LEU A O 1
ATOM 1004 N N . GLU A 1 130 ? 3.338 16.364 2.811 1.00 96.19 130 GLU A N 1
ATOM 1005 C CA . GLU A 1 130 ? 2.631 17.575 3.249 1.00 96.19 130 GLU A CA 1
ATOM 1006 C C . GLU A 1 130 ? 2.225 18.444 2.053 1.00 96.19 130 GLU A C 1
ATOM 1008 O O . GLU A 1 130 ? 1.083 18.900 1.965 1.00 96.19 130 GLU A O 1
ATOM 1013 N N . LYS A 1 131 ? 3.129 18.617 1.079 1.00 95.06 131 LYS A N 1
ATOM 1014 C CA . LYS A 1 131 ? 2.874 19.415 -0.125 1.00 95.06 131 LYS A CA 1
ATOM 1015 C C . LYS A 1 131 ? 1.701 18.880 -0.948 1.00 95.06 131 LYS A C 1
ATOM 1017 O O . LYS A 1 131 ? 0.951 19.673 -1.513 1.00 95.06 131 LYS A O 1
ATOM 1022 N N . LEU A 1 132 ? 1.547 17.560 -1.002 1.00 95.81 132 LEU A N 1
ATOM 1023 C CA . LEU A 1 132 ? 0.467 16.878 -1.714 1.00 95.81 132 LEU A CA 1
ATOM 1024 C C . LEU A 1 132 ? -0.769 16.622 -0.842 1.00 95.81 132 LEU A C 1
ATOM 1026 O O . LEU A 1 132 ? -1.748 16.066 -1.332 1.00 95.81 132 LEU A O 1
ATOM 1030 N N . SER A 1 133 ? -0.748 17.046 0.427 1.00 96.56 133 SER A N 1
ATOM 1031 C CA . SER A 1 133 ? -1.829 16.812 1.395 1.00 96.56 133 SER A CA 1
ATOM 1032 C C . SER A 1 133 ? -2.201 15.330 1.534 1.00 96.56 133 SER A C 1
ATOM 1034 O O . SER A 1 133 ? -3.370 14.984 1.706 1.00 96.56 133 SER A O 1
ATOM 1036 N N . TYR A 1 134 ? -1.205 14.444 1.458 1.00 96.38 134 TYR A N 1
ATOM 1037 C CA . TYR A 1 134 ? -1.404 13.024 1.725 1.00 96.38 134 TYR A CA 1
ATOM 1038 C C . TYR A 1 134 ? -1.310 12.732 3.225 1.00 96.38 134 TYR A C 1
ATOM 1040 O O . TYR A 1 134 ? -0.550 13.387 3.939 1.00 96.38 134 TYR A O 1
ATOM 1048 N N . PRO A 1 135 ? -2.064 11.741 3.723 1.00 97.06 135 PRO A N 1
ATOM 1049 C CA . PRO A 1 135 ? -2.025 11.378 5.129 1.00 97.06 135 PRO A CA 1
ATOM 1050 C C . PRO A 1 135 ? -0.739 10.590 5.448 1.00 97.06 135 PRO A C 1
ATOM 1052 O O . PRO A 1 135 ? -0.102 10.019 4.557 1.00 97.06 135 PRO A O 1
ATOM 1055 N N . TRP A 1 136 ? -0.328 10.567 6.718 1.00 95.94 136 TRP A N 1
ATOM 1056 C CA . TRP A 1 136 ? 0.973 10.025 7.146 1.00 95.94 136 TRP A CA 1
ATOM 1057 C C . TRP A 1 136 ? 1.147 8.526 6.873 1.00 95.94 136 TRP A C 1
ATOM 1059 O O . TRP A 1 136 ? 2.269 8.048 6.722 1.00 95.94 136 TRP A O 1
ATOM 1069 N N . GLU A 1 137 ? 0.059 7.778 6.722 1.00 97.38 137 GLU A N 1
ATOM 1070 C CA . GLU A 1 137 ? 0.066 6.371 6.320 1.00 97.38 137 GLU A CA 1
ATOM 1071 C C . GLU A 1 137 ? 0.705 6.161 4.937 1.00 97.38 137 GLU A C 1
ATOM 1073 O O . GLU A 1 137 ? 1.190 5.070 4.638 1.00 97.38 137 GLU A O 1
ATOM 1078 N N . MET A 1 138 ? 0.766 7.210 4.110 1.00 97.12 138 MET A N 1
ATOM 1079 C CA . MET A 1 138 ? 1.409 7.193 2.795 1.00 97.12 138 MET A CA 1
ATOM 1080 C C . MET A 1 138 ? 2.918 7.474 2.850 1.00 97.12 138 MET A C 1
ATOM 1082 O O . MET A 1 138 ? 3.588 7.370 1.822 1.00 97.12 138 MET A O 1
ATOM 1086 N N . MET A 1 139 ? 3.483 7.780 4.025 1.00 96.19 139 MET A N 1
ATOM 1087 C CA . MET A 1 139 ? 4.918 8.047 4.202 1.00 96.19 139 MET A CA 1
ATOM 1088 C C . MET A 1 139 ? 5.828 6.934 3.659 1.00 96.19 139 MET A C 1
ATOM 1090 O O . MET A 1 139 ? 6.785 7.263 2.955 1.00 96.19 139 MET A O 1
ATOM 1094 N N . PRO A 1 140 ? 5.553 5.631 3.882 1.00 97.19 140 PRO A N 1
ATOM 1095 C CA . PRO A 1 140 ? 6.378 4.567 3.311 1.00 97.19 140 PRO A CA 1
ATOM 1096 C C . PRO A 1 140 ? 6.359 4.560 1.779 1.00 97.19 140 PRO A C 1
ATOM 1098 O O . PRO A 1 140 ? 7.399 4.359 1.154 1.00 97.19 140 PRO A O 1
ATOM 1101 N N . LEU A 1 141 ? 5.199 4.822 1.162 1.00 96.62 141 LEU A N 1
ATOM 1102 C CA . LEU A 1 141 ? 5.098 4.918 -0.295 1.00 96.62 141 LEU A CA 1
ATOM 1103 C C . LEU A 1 141 ? 5.876 6.131 -0.810 1.00 96.62 141 LEU A C 1
ATOM 1105 O O . LEU A 1 141 ? 6.635 6.010 -1.769 1.00 96.62 141 LEU A O 1
ATOM 1109 N N . MET A 1 142 ? 5.734 7.277 -0.141 1.00 96.94 142 MET A N 1
ATOM 1110 C CA . MET A 1 142 ? 6.438 8.505 -0.497 1.00 96.94 142 MET A CA 1
ATOM 1111 C C . MET A 1 142 ? 7.958 8.325 -0.444 1.00 96.94 142 MET A C 1
ATOM 1113 O O . MET A 1 142 ? 8.662 8.693 -1.383 1.00 96.94 142 MET A O 1
ATOM 1117 N N . TYR A 1 143 ? 8.461 7.685 0.614 1.00 96.06 143 TYR A N 1
ATOM 1118 C CA . TYR A 1 143 ? 9.876 7.352 0.748 1.00 96.06 143 TYR A CA 1
ATOM 1119 C C . TYR A 1 143 ? 10.363 6.472 -0.415 1.00 96.06 143 TYR A C 1
ATOM 1121 O O . TYR A 1 143 ? 11.411 6.751 -0.995 1.00 96.06 143 TYR A O 1
ATOM 1129 N N . VAL A 1 144 ? 9.598 5.447 -0.817 1.00 96.94 144 VAL A N 1
ATOM 1130 C CA . VAL A 1 144 ? 9.958 4.574 -1.952 1.00 96.94 144 VAL A CA 1
ATOM 1131 C C . VAL A 1 144 ? 9.972 5.339 -3.277 1.00 96.94 144 VAL A C 1
ATOM 1133 O O . VAL A 1 144 ? 10.917 5.186 -4.054 1.00 96.94 144 VAL A O 1
ATOM 1136 N N . ILE A 1 145 ? 8.968 6.184 -3.530 1.00 97.00 145 ILE A N 1
ATOM 1137 C CA . ILE A 1 145 ? 8.908 7.016 -4.741 1.00 97.00 145 ILE A CA 1
ATOM 1138 C C . ILE A 1 145 ? 10.141 7.917 -4.806 1.00 97.00 145 ILE A C 1
ATOM 1140 O O . ILE A 1 145 ? 10.836 7.943 -5.823 1.00 97.00 145 ILE A O 1
ATOM 1144 N N . LEU A 1 146 ? 10.463 8.595 -3.707 1.00 96.38 146 LEU A N 1
ATOM 1145 C CA . LEU A 1 146 ? 11.584 9.522 -3.646 1.00 96.38 146 LEU A CA 1
ATOM 1146 C C . LEU A 1 146 ? 12.939 8.806 -3.760 1.00 96.38 146 LEU A C 1
ATOM 1148 O O . LEU A 1 146 ? 13.833 9.273 -4.462 1.00 96.38 146 LEU A O 1
ATOM 1152 N N . LYS A 1 147 ? 13.065 7.616 -3.164 1.00 95.38 147 LYS A N 1
ATOM 1153 C CA . LYS A 1 147 ? 14.235 6.739 -3.312 1.00 95.38 147 LYS A CA 1
ATOM 1154 C C . LYS A 1 147 ? 14.432 6.272 -4.756 1.00 95.38 147 LYS A C 1
ATOM 1156 O O . LYS A 1 147 ? 15.557 6.254 -5.238 1.00 95.38 147 LYS A O 1
ATOM 1161 N N . SER A 1 148 ? 13.349 5.954 -5.470 1.00 95.38 148 SER A N 1
ATOM 1162 C CA . SER A 1 148 ? 13.386 5.598 -6.902 1.00 95.38 148 SER A CA 1
ATOM 1163 C C . SER A 1 148 ? 13.679 6.789 -7.828 1.00 95.38 148 SER A C 1
ATOM 1165 O O . SER A 1 148 ? 13.941 6.627 -9.024 1.00 95.38 148 SER A O 1
ATOM 1167 N N . ALA A 1 149 ? 13.570 8.005 -7.297 1.00 95.88 149 ALA A N 1
ATOM 1168 C CA . ALA A 1 149 ? 13.893 9.254 -7.968 1.00 95.88 149 ALA A CA 1
ATOM 1169 C C . ALA A 1 149 ? 15.281 9.781 -7.575 1.00 95.88 149 ALA A C 1
ATOM 1171 O O . ALA A 1 149 ? 15.568 10.939 -7.845 1.00 95.88 149 ALA A O 1
ATOM 1172 N N . ASP A 1 150 ? 16.134 8.961 -6.952 1.00 93.50 150 ASP A N 1
ATOM 1173 C CA . ASP A 1 150 ? 17.485 9.351 -6.522 1.00 93.50 150 ASP A CA 1
ATOM 1174 C C . ASP A 1 150 ? 17.484 10.506 -5.497 1.00 93.50 150 ASP A C 1
ATOM 1176 O O . ASP A 1 150 ? 18.447 11.260 -5.376 1.00 93.50 150 ASP A O 1
ATOM 1180 N N . GLY A 1 151 ? 16.382 10.664 -4.752 1.00 91.44 151 GLY A N 1
ATOM 1181 C CA . GLY A 1 151 ? 16.167 11.785 -3.835 1.00 91.44 151 GLY A CA 1
ATOM 1182 C C . GLY A 1 151 ? 15.679 13.077 -4.503 1.00 91.44 151 GLY A C 1
ATOM 1183 O O . GLY A 1 151 ? 15.484 14.072 -3.800 1.00 91.44 151 GLY A O 1
ATOM 1184 N N . ASP A 1 152 ? 15.456 13.080 -5.822 1.00 95.19 152 ASP A N 1
ATOM 1185 C CA . ASP A 1 152 ? 14.932 14.226 -6.566 1.00 95.19 152 ASP A CA 1
ATOM 1186 C C . ASP A 1 152 ? 13.417 14.377 -6.361 1.00 95.19 152 ASP A C 1
ATOM 1188 O O . ASP A 1 152 ? 12.592 13.597 -6.847 1.00 95.19 152 ASP A O 1
ATOM 1192 N N . VAL A 1 153 ? 13.059 15.432 -5.634 1.00 94.94 153 VAL A N 1
ATOM 1193 C CA . VAL A 1 153 ? 11.682 15.789 -5.289 1.00 94.94 153 VAL A CA 1
ATOM 1194 C C . VAL A 1 153 ? 10.857 16.170 -6.519 1.00 94.94 153 VAL A C 1
ATOM 1196 O O . VAL A 1 153 ? 9.678 15.831 -6.574 1.00 94.94 153 VAL A O 1
ATOM 1199 N N . GLN A 1 154 ? 11.447 16.842 -7.512 1.00 95.12 154 GLN A N 1
ATOM 1200 C CA . GLN A 1 154 ? 10.720 17.268 -8.713 1.00 95.12 154 GLN A CA 1
ATOM 1201 C C . GLN A 1 154 ? 10.382 16.065 -9.587 1.00 95.12 154 GLN A C 1
ATOM 1203 O O . GLN A 1 154 ? 9.235 15.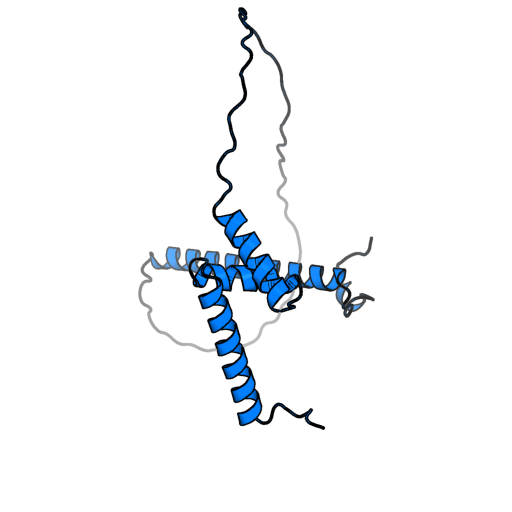885 -9.993 1.00 95.12 154 GLN A O 1
ATOM 1208 N N . LYS A 1 155 ? 11.358 15.178 -9.789 1.00 97.19 155 LYS A N 1
ATOM 1209 C CA . LYS A 1 155 ? 11.169 13.911 -10.503 1.00 97.19 155 LYS A CA 1
ATOM 1210 C C . LYS A 1 155 ? 10.146 13.007 -9.804 1.00 97.19 155 LYS A C 1
ATOM 1212 O O . LYS A 1 155 ? 9.336 12.365 -10.469 1.00 97.19 155 LYS A O 1
ATOM 1217 N N . ALA A 1 156 ? 10.157 12.953 -8.470 1.00 97.31 156 ALA A N 1
ATOM 1218 C CA . ALA A 1 156 ? 9.154 12.225 -7.691 1.00 97.31 156 ALA A CA 1
ATOM 1219 C C . ALA A 1 156 ? 7.748 12.827 -7.836 1.00 97.31 156 ALA A C 1
ATOM 1221 O O . ALA A 1 156 ? 6.796 12.084 -8.056 1.00 97.31 156 ALA A O 1
ATOM 1222 N N . HIS A 1 157 ? 7.623 14.154 -7.759 1.00 96.56 157 HIS A N 1
ATOM 1223 C CA . HIS A 1 157 ? 6.357 14.862 -7.947 1.00 96.56 157 HIS A CA 1
ATOM 1224 C C . HIS A 1 157 ? 5.773 14.618 -9.343 1.00 96.56 157 HIS A C 1
ATOM 1226 O O . HIS A 1 157 ? 4.637 14.167 -9.455 1.00 96.56 157 HIS A O 1
ATOM 1232 N N . GLN A 1 158 ? 6.589 14.774 -10.390 1.00 97.56 158 GLN A N 1
ATOM 1233 C CA . GLN A 1 158 ? 6.186 14.502 -11.769 1.00 97.56 158 GLN A CA 1
ATOM 1234 C C . GLN A 1 158 ? 5.651 13.074 -11.945 1.00 97.56 158 GLN A C 1
ATOM 1236 O O . GLN A 1 158 ? 4.612 12.870 -12.564 1.00 97.56 158 GLN A O 1
ATOM 1241 N N . ARG A 1 159 ? 6.322 12.072 -11.364 1.00 97.56 159 ARG A N 1
ATOM 1242 C CA . ARG A 1 159 ? 5.860 10.675 -11.429 1.00 97.56 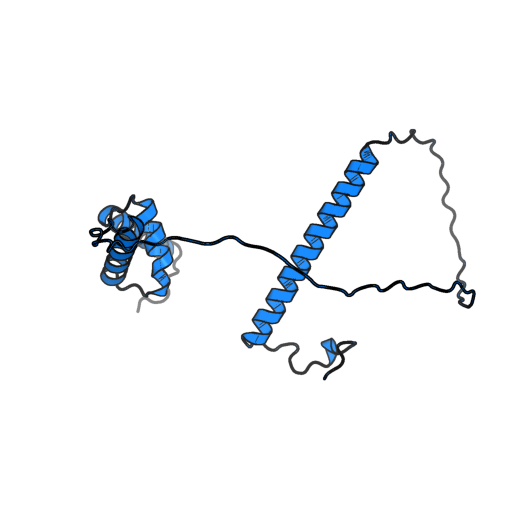159 ARG A CA 1
ATOM 1243 C C . ARG A 1 159 ? 4.524 10.455 -10.727 1.00 97.56 159 ARG A C 1
ATOM 1245 O O . ARG A 1 159 ? 3.746 9.607 -11.160 1.00 97.56 159 ARG A O 1
ATOM 1252 N N . ILE A 1 160 ? 4.266 11.183 -9.642 1.00 97.25 160 ILE A N 1
ATOM 1253 C CA . ILE A 1 160 ? 2.978 11.128 -8.947 1.00 97.25 160 ILE A CA 1
ATOM 1254 C C . ILE A 1 160 ? 1.885 11.724 -9.838 1.00 97.25 160 ILE A C 1
ATOM 1256 O O . ILE A 1 160 ? 0.842 11.090 -9.993 1.00 97.25 160 ILE A O 1
ATOM 1260 N N . ASP A 1 161 ? 2.137 12.871 -10.469 1.00 96.81 161 ASP A N 1
ATOM 1261 C CA . ASP A 1 161 ? 1.183 13.522 -11.374 1.00 96.81 161 ASP A CA 1
ATOM 1262 C C . ASP A 1 161 ? 0.876 12.651 -12.600 1.00 96.81 161 ASP A C 1
ATOM 1264 O O . ASP A 1 161 ? -0.287 12.447 -12.953 1.00 96.81 161 ASP A O 1
ATOM 1268 N N . GLU A 1 162 ? 1.906 12.068 -13.218 1.00 97.06 162 GLU A N 1
ATOM 1269 C CA . GLU A 1 162 ? 1.760 11.118 -14.326 1.00 97.06 162 GLU A CA 1
ATOM 1270 C C . GLU A 1 162 ? 0.939 9.893 -13.900 1.00 97.06 162 GLU A C 1
ATOM 1272 O O . GLU A 1 162 ? 0.008 9.488 -14.599 1.00 97.06 162 GLU A O 1
ATOM 1277 N N . GLY A 1 163 ? 1.226 9.333 -12.721 1.00 96.75 163 GLY A N 1
ATOM 1278 C CA . GLY A 1 163 ? 0.470 8.216 -12.160 1.00 96.75 163 GLY A CA 1
ATOM 1279 C C . GLY A 1 163 ? -1.003 8.561 -11.927 1.00 96.75 163 GLY A C 1
ATOM 1280 O O . GLY A 1 163 ? -1.886 7.791 -12.307 1.00 96.75 163 GLY A O 1
ATOM 1281 N N . GLN A 1 164 ? -1.286 9.736 -11.360 1.00 95.50 164 GLN A N 1
ATOM 1282 C CA . GLN A 1 164 ? -2.653 10.224 -11.177 1.00 95.50 164 GLN A CA 1
ATOM 1283 C C . GLN A 1 164 ? -3.373 10.421 -12.514 1.00 95.50 164 GLN A C 1
ATOM 1285 O O . GLN A 1 164 ? -4.528 10.020 -12.645 1.00 95.50 164 GLN A O 1
ATOM 1290 N N . ALA A 1 165 ? -2.706 10.999 -13.516 1.00 96.00 165 ALA A N 1
ATOM 1291 C CA . ALA A 1 165 ? -3.277 11.198 -14.845 1.00 96.00 165 ALA A CA 1
ATOM 1292 C C . ALA A 1 165 ? -3.663 9.864 -15.500 1.00 96.00 165 ALA A C 1
ATOM 1294 O O . ALA A 1 165 ? -4.778 9.732 -16.005 1.00 96.00 165 ALA A O 1
ATOM 1295 N N . VAL A 1 166 ? -2.790 8.854 -15.421 1.00 96.62 166 VAL A N 1
ATOM 1296 C CA . VAL A 1 166 ? -3.062 7.505 -15.944 1.00 96.62 166 VAL A CA 1
ATOM 1297 C C . VAL A 1 166 ? -4.257 6.863 -15.237 1.00 96.62 166 VAL A C 1
ATOM 1299 O O . VAL A 1 166 ? -5.147 6.330 -15.899 1.00 96.62 166 VAL A O 1
ATOM 1302 N N . VAL A 1 167 ? -4.321 6.941 -13.904 1.00 95.50 167 VAL A N 1
ATOM 1303 C CA . VAL A 1 167 ? -5.441 6.388 -13.120 1.00 95.50 167 VAL A CA 1
ATOM 1304 C C . VAL A 1 167 ? -6.758 7.099 -13.447 1.00 95.50 167 VAL A C 1
ATOM 1306 O O . VAL A 1 167 ? -7.796 6.449 -13.610 1.00 95.50 167 VAL A O 1
ATOM 1309 N N . ASN A 1 168 ? -6.726 8.424 -13.583 1.00 93.00 168 ASN A N 1
ATOM 1310 C CA . ASN A 1 168 ? -7.897 9.229 -13.922 1.00 93.00 168 ASN A CA 1
ATOM 1311 C C . ASN A 1 168 ? -8.405 8.933 -15.338 1.00 93.00 168 ASN A C 1
ATOM 1313 O O . ASN A 1 168 ? -9.614 8.781 -15.536 1.00 93.00 168 ASN A O 1
ATOM 1317 N N . GLU A 1 169 ? -7.500 8.815 -16.311 1.00 94.75 169 GLU A N 1
ATOM 1318 C CA . GLU A 1 169 ? -7.854 8.489 -17.692 1.00 94.75 169 GLU A CA 1
ATOM 1319 C C . GLU A 1 169 ? -8.420 7.073 -17.799 1.00 94.75 169 GLU A C 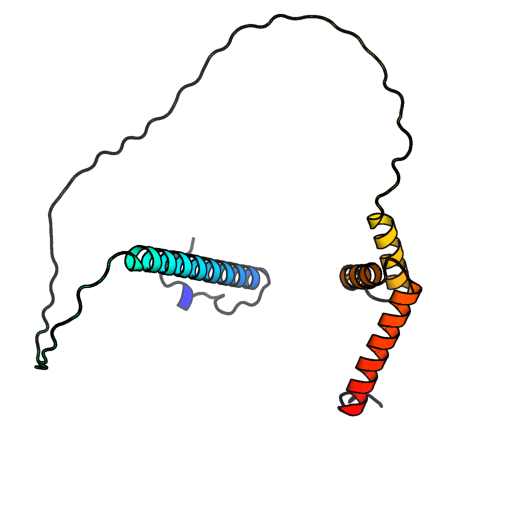1
ATOM 1321 O O . GLU A 1 169 ? -9.483 6.873 -18.385 1.00 94.75 169 GLU A O 1
ATOM 1326 N N . TYR A 1 170 ? -7.793 6.101 -17.134 1.00 93.88 170 TYR A N 1
ATOM 1327 C CA . TYR A 1 170 ? -8.323 4.742 -17.050 1.00 93.88 170 TYR A CA 1
ATOM 1328 C C . TYR A 1 170 ? -9.745 4.731 -16.467 1.00 93.88 170 TYR A C 1
ATOM 1330 O O . TYR A 1 170 ? -10.657 4.109 -17.016 1.00 93.88 170 TYR A O 1
ATOM 1338 N N . SER A 1 171 ? -9.970 5.492 -15.394 1.00 93.25 171 SER A N 1
ATOM 1339 C CA . SER A 1 171 ? -11.287 5.606 -14.759 1.00 93.25 171 SER A CA 1
ATOM 1340 C C . SER A 1 171 ? -12.334 6.238 -15.683 1.00 93.25 171 SER A C 1
ATOM 1342 O O . SER A 1 171 ? -13.495 5.821 -15.667 1.00 93.25 171 SER A O 1
ATOM 1344 N N . ARG A 1 172 ? -11.941 7.206 -16.525 1.00 90.50 172 ARG A N 1
ATOM 1345 C CA . ARG A 1 172 ? -12.805 7.783 -17.568 1.00 90.50 172 ARG A CA 1
ATOM 1346 C C . ARG A 1 172 ? -13.145 6.773 -18.660 1.00 90.50 172 ARG A C 1
ATOM 1348 O O . ARG A 1 172 ? -14.322 6.619 -18.969 1.00 90.50 172 ARG A O 1
ATOM 1355 N N . LEU A 1 173 ? -12.146 6.092 -19.224 1.00 93.06 173 LEU A N 1
ATOM 1356 C CA . LEU A 1 173 ? -12.328 5.135 -20.323 1.00 93.06 173 LEU A CA 1
ATOM 1357 C C . LEU A 1 173 ? -13.246 3.975 -19.930 1.00 93.06 173 LEU A C 1
ATOM 1359 O O . LEU A 1 173 ? -14.067 3.524 -20.725 1.00 93.06 173 LEU A O 1
ATOM 1363 N N . HIS A 1 174 ? -13.140 3.530 -18.679 1.00 92.25 174 HIS A N 1
ATOM 1364 C CA . HIS A 1 174 ? -13.934 2.428 -18.147 1.00 92.25 174 HIS A CA 1
ATOM 1365 C C . HIS A 1 174 ? -15.213 2.874 -17.423 1.00 92.25 174 HIS A C 1
ATOM 1367 O O . HIS A 1 174 ? -15.859 2.050 -16.781 1.00 92.25 174 HIS A O 1
ATOM 1373 N N . ASN A 1 175 ? -15.610 4.148 -17.542 1.00 87.81 175 ASN A N 1
ATOM 1374 C CA . ASN A 1 175 ? -16.821 4.712 -16.929 1.00 87.81 175 ASN A CA 1
ATOM 1375 C C . ASN A 1 175 ? -16.943 4.435 -15.412 1.00 87.81 175 ASN A C 1
ATOM 1377 O O . ASN A 1 175 ? -18.043 4.278 -14.888 1.00 87.81 175 ASN A O 1
ATOM 1381 N N . LEU A 1 176 ? -15.819 4.391 -14.688 1.00 85.94 176 LEU A N 1
ATOM 1382 C CA . LEU A 1 176 ? -15.789 4.161 -13.235 1.00 85.94 176 LEU A CA 1
ATOM 1383 C C . LEU A 1 176 ? -16.195 5.412 -12.432 1.00 85.94 176 LEU A C 1
ATOM 1385 O O . LEU A 1 176 ? -16.466 5.335 -11.235 1.00 85.94 176 LEU A O 1
ATOM 1389 N N . ASN A 1 177 ? -16.290 6.567 -13.097 1.00 79.12 177 ASN A N 1
ATOM 1390 C CA . ASN A 1 177 ? -16.699 7.840 -12.506 1.00 79.12 177 ASN A CA 1
ATOM 1391 C C . ASN A 1 177 ? -18.233 7.964 -12.452 1.00 79.12 177 ASN A C 1
ATOM 1393 O O . ASN A 1 177 ? -18.825 8.759 -13.177 1.00 79.12 177 ASN A O 1
ATOM 1397 N N . VAL A 1 178 ? -18.880 7.178 -11.587 1.00 67.94 178 VAL A N 1
ATOM 1398 C CA . VAL A 1 178 ? -20.347 7.214 -11.378 1.00 67.94 178 VAL A CA 1
ATOM 1399 C C . VAL A 1 178 ? -20.797 8.500 -10.657 1.00 67.94 178 VAL A C 1
ATOM 1401 O O . VAL A 1 178 ? -21.954 8.901 -10.748 1.00 67.94 178 VAL A O 1
ATOM 1404 N N . PHE A 1 179 ? -19.875 9.198 -9.987 1.00 62.06 179 PHE A N 1
ATOM 1405 C CA . PHE A 1 179 ? -20.140 10.429 -9.239 1.00 62.06 179 PHE A CA 1
ATOM 1406 C C . PHE A 1 179 ? -19.636 11.658 -9.999 1.00 62.06 179 PHE A C 1
ATOM 1408 O O . PHE A 1 179 ? -18.588 12.222 -9.689 1.00 62.06 179 PHE A O 1
ATOM 1415 N N . ARG A 1 180 ? -20.388 12.082 -11.013 1.00 59.94 180 ARG A N 1
ATOM 1416 C CA . ARG A 1 180 ? -20.292 13.441 -11.553 1.00 59.94 180 ARG A CA 1
ATOM 1417 C C . ARG A 1 180 ? -21.713 13.993 -11.673 1.00 59.94 180 ARG A C 1
ATOM 1419 O O . ARG A 1 180 ? -22.353 13.825 -12.705 1.00 59.94 180 ARG A O 1
ATOM 1426 N N . VAL A 1 181 ? -22.205 14.562 -10.571 1.00 42.16 181 VAL A N 1
ATOM 1427 C CA . VAL A 1 181 ? -23.416 15.397 -10.495 1.00 42.16 181 VAL A CA 1
ATOM 1428 C C . VAL A 1 181 ? -22.972 16.788 -10.086 1.00 42.16 181 VAL A C 1
ATOM 1430 O O . VAL A 1 181 ? -22.145 16.860 -9.150 1.00 42.16 181 VAL A O 1
#

Secondary structure (DSSP, 8-state):
----TTHHHH-TTTT--SHHHHHHHHHHHHHHHHHHHHHHHHHHHHHHHHTTS-PPPPPP---------------------------------------------------PPPPPHHHHHHHHHHHHHHHTT--GGGHHHHHHHHHHTTT-HHHHHHHHHHHHHHHHHHHHHTT------

Organism: NCBI:txid58253

Foldseek 3Di:
DDDPVVCCVVPPCVPPDDPVVVVVVVVVVVVVVVVVVVVVVVVVVVVVVVVPDDDPDDDDDDDDDDDDDDDDDDDDDDDDDDDDDDDDDDDDDDDDDDDDDDDDDDDDDDDDDPDDPLVLLLVLLVVLCVVVVHDCVCSVVSSVLCVVVVNDSVSSVVVVVVVVVVVVVVCVVVVVCPDDD

pLDDT: mean 74.12, std 24.83, range [28.48, 98.56]